Protein AF-A0A090WK09-F1 (afdb_monomer_lite)

pLDDT: mean 77.33, std 17.65, range [37.81, 97.19]

Sequence (118 aa):
MPNAKINFVSEELAEQGFTPSVFSLDLPTQGNNDEERERYKRELNLKLINLMITEIPQESKFCVSYGQLKGCYWTIPATSTQGTTKEGDKDYIVRASLSPDLDLDLHKKVFKDFVDSI

Foldseek 3Di:
DDPWDWDADDPVCVVVVDGQLKTKTDDDFDDPDLVRRVVRRLVLLVVLLVLLCVQPVPAHEADDDDDDPGHKYKYQHPPDPPPPADPSNRDRIIMIGGDPHDDVVSSVVSVVVSVVVD

Organism: Nonlabens ulvanivorans (NCBI:txid906888)

Structure (mmCIF, N/CA/C/O backbone):
data_AF-A0A090WK09-F1
#
_entry.id   AF-A0A090WK09-F1
#
loop_
_atom_site.group_PDB
_atom_site.id
_atom_site.type_symbol
_atom_site.label_atom_id
_atom_site.label_alt_id
_atom_site.label_comp_id
_atom_site.label_asym_id
_atom_site.label_entity_id
_atom_site.label_seq_id
_atom_site.pdbx_PDB_ins_code
_atom_site.Cartn_x
_atom_site.Cartn_y
_atom_site.Cartn_z
_atom_site.occupancy
_atom_site.B_iso_or_equiv
_atom_site.auth_seq_id
_atom_site.auth_comp_id
_atom_site.auth_asym_id
_atom_site.auth_atom_id
_atom_site.pdbx_PDB_model_num
ATOM 1 N N . MET A 1 1 ? -1.899 -15.604 -6.101 1.00 38.91 1 MET A N 1
ATOM 2 C CA . MET A 1 1 ? -1.363 -14.493 -5.284 1.00 38.91 1 MET A CA 1
ATOM 3 C C . MET A 1 1 ? 0.024 -14.176 -5.823 1.00 38.91 1 MET A C 1
ATOM 5 O O . MET A 1 1 ? 0.748 -15.135 -6.070 1.00 38.91 1 MET A O 1
ATOM 9 N N . PRO A 1 2 ? 0.371 -12.912 -6.111 1.00 37.81 2 PRO A N 1
ATOM 10 C CA . PRO A 1 2 ? 1.694 -12.572 -6.634 1.00 37.81 2 PRO A CA 1
ATOM 11 C C . PRO A 1 2 ? 2.784 -12.860 -5.583 1.00 37.81 2 PRO A C 1
ATOM 13 O O . PRO A 1 2 ? 2.546 -12.716 -4.386 1.00 37.81 2 PRO A O 1
ATOM 16 N N . ASN A 1 3 ? 3.962 -13.293 -6.043 1.00 38.38 3 ASN A N 1
ATOM 17 C CA . ASN A 1 3 ? 5.122 -13.719 -5.242 1.00 38.38 3 ASN A CA 1
ATOM 18 C C . ASN A 1 3 ? 5.859 -12.541 -4.560 1.00 38.38 3 ASN A C 1
ATOM 20 O O . ASN A 1 3 ? 7.065 -12.379 -4.733 1.00 38.38 3 ASN A O 1
ATOM 24 N N . ALA A 1 4 ? 5.158 -11.695 -3.806 1.00 45.78 4 ALA A N 1
ATOM 25 C CA . ALA A 1 4 ? 5.795 -10.625 -3.039 1.00 45.78 4 ALA A CA 1
ATOM 26 C C . ALA A 1 4 ? 6.438 -11.190 -1.758 1.00 45.78 4 ALA A C 1
ATOM 28 O O . ALA A 1 4 ? 5.792 -11.900 -0.983 1.00 45.78 4 ALA A O 1
ATOM 29 N N . LYS A 1 5 ? 7.715 -10.870 -1.519 1.00 40.62 5 LYS A N 1
ATOM 30 C CA . LYS A 1 5 ? 8.435 -11.251 -0.296 1.00 40.62 5 LYS A CA 1
ATOM 31 C C . LYS A 1 5 ? 7.973 -10.365 0.864 1.00 40.62 5 LYS A C 1
ATOM 33 O O . LYS A 1 5 ? 8.380 -9.212 0.971 1.00 40.62 5 LYS A O 1
ATOM 38 N N . ILE A 1 6 ? 7.129 -10.909 1.736 1.00 50.56 6 ILE A N 1
ATOM 39 C CA . ILE A 1 6 ? 6.682 -10.230 2.956 1.00 50.56 6 ILE A CA 1
ATOM 40 C C . ILE A 1 6 ? 7.703 -10.517 4.066 1.00 50.56 6 ILE A C 1
ATOM 42 O O . ILE A 1 6 ? 7.924 -11.672 4.425 1.00 50.56 6 ILE A O 1
ATOM 46 N N . ASN A 1 7 ? 8.346 -9.480 4.606 1.00 50.88 7 ASN A N 1
ATOM 47 C CA . ASN A 1 7 ? 9.224 -9.618 5.771 1.00 50.88 7 ASN A CA 1
ATOM 48 C C . ASN A 1 7 ? 8.357 -9.600 7.042 1.00 50.88 7 ASN A C 1
ATOM 50 O O . ASN A 1 7 ? 7.885 -8.538 7.444 1.00 50.88 7 ASN A O 1
ATOM 54 N N . PHE A 1 8 ? 8.114 -10.770 7.640 1.00 54.00 8 PHE A N 1
ATOM 55 C CA . PHE A 1 8 ? 7.364 -10.907 8.893 1.00 54.00 8 PHE A CA 1
ATOM 56 C C . PHE A 1 8 ? 8.276 -10.805 10.123 1.00 54.00 8 PHE A C 1
ATOM 58 O O . PHE A 1 8 ? 9.472 -11.089 10.058 1.00 54.00 8 PHE A O 1
ATOM 65 N N . VAL A 1 9 ? 7.684 -10.419 11.253 1.00 54.31 9 VAL A N 1
ATOM 66 C CA . VAL A 1 9 ? 8.291 -10.536 12.584 1.00 54.31 9 VAL A CA 1
ATOM 67 C C . VAL A 1 9 ? 8.248 -11.998 13.033 1.00 54.31 9 VAL A C 1
ATOM 69 O O . VAL A 1 9 ? 7.295 -12.710 12.720 1.00 54.31 9 VAL A O 1
ATOM 72 N N . SER A 1 10 ? 9.300 -12.458 13.715 1.00 59.34 10 SER A N 1
ATOM 73 C CA . SER A 1 10 ? 9.374 -13.823 14.246 1.00 59.34 10 SER A CA 1
ATOM 74 C C . SER A 1 10 ? 8.300 -14.068 15.311 1.00 59.34 10 SER A C 1
ATOM 76 O O . SER A 1 10 ? 7.889 -13.144 16.012 1.00 59.34 10 SER A O 1
ATOM 78 N N . GLU A 1 11 ? 7.873 -15.322 15.469 1.00 63.31 11 GLU A N 1
ATOM 79 C CA . GLU A 1 11 ? 6.886 -15.720 16.488 1.00 63.31 11 GLU A CA 1
ATOM 80 C C . GLU A 1 11 ? 7.303 -15.280 17.903 1.00 63.31 11 GLU A C 1
ATOM 82 O O . GLU A 1 11 ? 6.487 -14.744 18.644 1.00 63.31 11 GLU A O 1
ATOM 87 N N . GLU A 1 12 ? 8.597 -15.370 18.225 1.00 65.25 12 GLU A N 1
ATOM 88 C CA . GLU A 1 12 ? 9.178 -14.933 19.505 1.00 65.25 12 GLU A CA 1
ATOM 89 C C . GLU A 1 12 ? 8.942 -13.440 19.811 1.00 65.25 12 GLU A C 1
ATOM 91 O O . GLU A 1 12 ? 8.702 -13.052 20.953 1.00 65.25 12 GLU A O 1
ATOM 96 N N . LEU A 1 13 ? 8.992 -12.582 18.791 1.00 56.19 13 LEU A N 1
ATOM 97 C CA . LEU A 1 13 ? 8.747 -11.147 18.940 1.00 56.19 13 LEU A CA 1
ATOM 98 C C . LEU A 1 13 ? 7.241 -10.846 19.010 1.00 56.19 13 LEU A C 1
ATOM 100 O O . LEU A 1 13 ? 6.824 -9.968 19.767 1.00 56.19 13 LEU A O 1
ATOM 104 N N . ALA A 1 14 ? 6.418 -11.610 18.286 1.00 62.69 14 ALA A N 1
ATOM 105 C CA . ALA A 1 14 ? 4.963 -11.503 18.360 1.00 62.69 14 ALA A CA 1
ATOM 106 C C . ALA A 1 14 ? 4.429 -11.872 19.759 1.00 62.69 14 ALA A C 1
ATOM 108 O O . ALA A 1 14 ? 3.557 -11.173 20.279 1.00 62.69 14 ALA A O 1
ATOM 109 N N . GLU A 1 15 ? 4.993 -12.900 20.405 1.00 66.69 15 GLU A N 1
ATOM 110 C CA . GLU A 1 15 ? 4.655 -13.304 21.783 1.00 66.69 15 GLU A CA 1
ATOM 111 C C . GLU A 1 15 ? 5.004 -12.233 22.830 1.00 66.69 15 GLU A C 1
ATOM 113 O O . GLU A 1 15 ? 4.326 -12.113 23.850 1.00 66.69 15 GLU A O 1
ATOM 118 N N . GLN A 1 16 ? 6.005 -11.391 22.556 1.00 63.25 16 GLN A N 1
ATOM 119 C CA . GLN A 1 16 ? 6.360 -10.232 23.387 1.00 63.25 16 GLN A CA 1
ATOM 120 C C . GLN A 1 16 ? 5.472 -9.000 23.121 1.00 63.25 16 GLN A C 1
ATOM 122 O O . GLN A 1 16 ? 5.736 -7.916 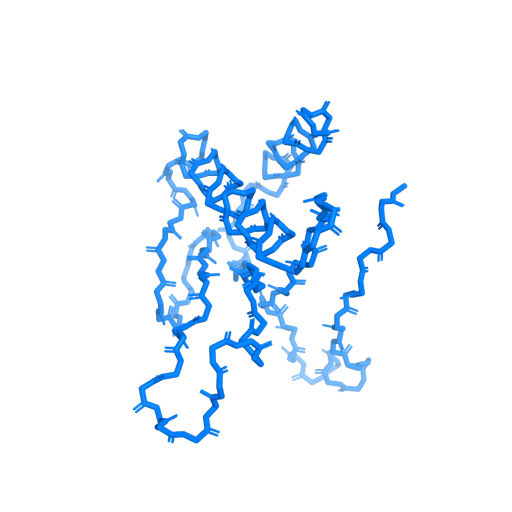23.643 1.00 63.25 16 GLN A O 1
ATOM 127 N N . GLY A 1 17 ? 4.420 -9.144 22.308 1.00 55.44 17 GLY A N 1
ATOM 128 C CA . GLY A 1 17 ? 3.496 -8.068 21.944 1.00 55.44 17 GLY A CA 1
ATOM 129 C C . GLY A 1 17 ? 3.993 -7.172 20.807 1.00 55.44 17 GLY A C 1
ATOM 130 O O . GLY A 1 17 ? 3.296 -6.226 20.430 1.00 55.44 17 GLY A O 1
ATOM 131 N N . PHE A 1 18 ? 5.159 -7.464 20.217 1.00 54.38 18 PHE A N 1
ATOM 132 C CA . PHE A 1 18 ? 5.653 -6.756 19.039 1.00 54.38 18 PHE A CA 1
ATOM 133 C C . PHE A 1 18 ? 5.013 -7.342 17.784 1.00 54.38 18 PHE A C 1
ATOM 135 O O . PHE A 1 18 ? 5.565 -8.216 17.121 1.00 54.38 18 PHE A O 1
ATOM 142 N N . THR A 1 19 ? 3.840 -6.829 17.426 1.00 60.62 19 THR A N 1
ATOM 143 C CA . THR A 1 19 ? 3.281 -7.048 16.090 1.00 60.62 19 THR A CA 1
ATOM 144 C C . THR A 1 19 ? 3.716 -5.890 15.191 1.00 60.62 19 THR A C 1
ATOM 146 O O . THR A 1 19 ? 3.461 -4.727 15.516 1.00 60.62 19 THR A O 1
ATOM 149 N N . PRO A 1 20 ? 4.431 -6.149 14.084 1.00 63.22 20 PRO A N 1
ATOM 150 C CA . PRO A 1 20 ? 4.800 -5.092 13.164 1.00 63.22 20 PRO A CA 1
ATOM 151 C C . PRO A 1 20 ? 3.509 -4.595 12.521 1.00 63.22 20 PRO A C 1
ATOM 153 O O . PRO A 1 20 ? 2.859 -5.305 11.759 1.00 63.22 20 PRO A O 1
ATOM 156 N N . SER A 1 21 ? 3.137 -3.356 12.810 1.00 74.06 21 SER A N 1
ATOM 157 C CA . SER A 1 21 ? 2.076 -2.692 12.063 1.00 74.06 21 SER A CA 1
ATOM 158 C C . SER A 1 21 ? 2.538 -2.283 10.665 1.00 74.06 21 SER A C 1
ATOM 160 O O . SER A 1 21 ? 1.714 -1.940 9.828 1.00 74.06 21 SER A O 1
ATOM 162 N N . VAL A 1 22 ? 3.849 -2.300 10.404 1.00 81.44 22 VAL A N 1
ATOM 163 C CA . VAL A 1 22 ? 4.461 -1.811 9.167 1.00 81.44 22 VAL A CA 1
ATOM 164 C C . VAL A 1 22 ? 4.810 -2.964 8.233 1.00 81.44 22 VAL A C 1
ATOM 166 O O . VAL A 1 22 ? 5.671 -3.787 8.532 1.00 81.44 22 VAL A O 1
ATOM 169 N N . PHE A 1 23 ? 4.206 -2.958 7.052 1.00 84.06 23 PHE A N 1
ATOM 170 C CA . PHE A 1 23 ? 4.443 -3.908 5.973 1.00 84.06 23 PHE A CA 1
ATOM 171 C C . PHE A 1 23 ? 5.136 -3.210 4.810 1.00 84.06 23 PHE A C 1
ATOM 173 O O . PHE A 1 23 ? 4.850 -2.051 4.519 1.00 84.06 23 PHE A O 1
ATOM 180 N N . SER A 1 24 ? 6.040 -3.917 4.133 1.00 85.12 24 SER A N 1
ATOM 181 C CA . SER A 1 24 ? 6.638 -3.458 2.874 1.00 85.12 24 SER A CA 1
ATOM 182 C C . SER A 1 24 ? 6.062 -4.269 1.712 1.00 85.12 24 SER A C 1
ATOM 184 O O . SER A 1 24 ? 5.970 -5.491 1.807 1.00 85.12 24 SER A O 1
ATOM 186 N N . LEU A 1 25 ? 5.665 -3.590 0.640 1.00 86.44 25 LEU A N 1
ATOM 187 C CA . LEU A 1 25 ? 5.004 -4.149 -0.534 1.00 86.44 25 LEU A CA 1
ATOM 188 C C . LEU A 1 25 ? 5.911 -3.983 -1.749 1.00 86.44 25 LEU A C 1
ATOM 190 O O . LEU A 1 25 ? 6.122 -2.867 -2.227 1.00 86.44 25 LEU A O 1
ATOM 194 N N . ASP A 1 26 ? 6.427 -5.106 -2.238 1.00 85.94 26 ASP A N 1
ATOM 195 C CA . ASP A 1 26 ? 7.189 -5.170 -3.481 1.00 85.94 26 ASP A CA 1
ATOM 196 C C . ASP A 1 26 ? 6.240 -5.505 -4.642 1.00 85.94 26 ASP A C 1
ATOM 198 O O . ASP A 1 26 ? 5.787 -6.642 -4.787 1.00 85.94 26 ASP A O 1
ATOM 202 N N . LEU A 1 27 ? 5.855 -4.477 -5.403 1.00 87.25 27 LEU A N 1
ATOM 203 C CA . LEU A 1 27 ? 4.917 -4.593 -6.522 1.00 87.25 27 LEU A CA 1
ATOM 204 C C . LEU A 1 27 ? 5.616 -5.123 -7.787 1.00 87.25 27 LEU A C 1
ATOM 206 O O . LEU A 1 27 ? 6.814 -4.887 -7.968 1.00 87.25 27 LEU A O 1
ATOM 210 N N . PRO A 1 28 ? 4.888 -5.815 -8.687 1.00 87.38 28 PRO A N 1
ATOM 211 C CA . PRO A 1 28 ? 5.459 -6.272 -9.950 1.00 87.38 28 PRO A CA 1
ATOM 212 C C . PRO A 1 28 ? 5.979 -5.093 -10.783 1.00 87.38 28 PRO A C 1
ATOM 214 O O . PRO A 1 28 ? 5.420 -3.999 -10.758 1.00 87.38 28 PRO A O 1
ATOM 217 N N . THR A 1 29 ? 7.040 -5.334 -11.552 1.00 85.62 29 THR A N 1
ATOM 218 C CA . THR A 1 29 ? 7.625 -4.348 -12.467 1.00 85.62 29 THR A CA 1
ATOM 219 C C . THR A 1 29 ? 7.606 -4.842 -13.913 1.00 85.62 29 THR A C 1
ATOM 221 O O . THR A 1 29 ? 7.628 -6.048 -14.168 1.00 85.62 29 THR A O 1
ATOM 224 N N . GLN A 1 30 ? 7.553 -3.908 -14.863 1.00 86.19 30 GLN A N 1
ATOM 225 C CA . GLN A 1 30 ? 7.554 -4.153 -16.304 1.00 86.19 30 GLN A CA 1
ATOM 226 C C . GLN A 1 30 ? 8.531 -3.186 -16.987 1.00 86.19 30 GLN A C 1
ATOM 228 O O . GLN A 1 30 ? 8.654 -2.037 -16.574 1.00 86.19 30 GLN A O 1
ATOM 233 N N . GLY A 1 31 ? 9.228 -3.641 -18.032 1.00 87.56 31 GLY A N 1
ATOM 234 C CA . GLY A 1 31 ? 10.180 -2.819 -18.788 1.00 87.56 31 GLY A CA 1
ATOM 235 C C . GLY A 1 31 ? 11.326 -3.627 -19.397 1.00 87.56 31 GLY A C 1
ATOM 236 O O . GLY A 1 31 ? 11.714 -4.679 -18.869 1.00 87.56 31 GLY A O 1
ATOM 237 N N . ASN A 1 32 ? 11.869 -3.129 -20.508 1.00 90.19 32 ASN A N 1
ATOM 238 C CA . ASN A 1 32 ? 12.953 -3.766 -21.263 1.00 90.19 32 ASN A CA 1
ATOM 239 C C . ASN A 1 32 ? 14.343 -3.439 -20.705 1.00 90.19 32 ASN A C 1
ATOM 241 O O . ASN A 1 32 ? 15.300 -4.158 -20.979 1.00 90.19 32 ASN A O 1
ATOM 245 N N . ASN A 1 33 ? 14.455 -2.362 -19.929 1.00 89.50 33 ASN A N 1
ATOM 246 C CA . ASN A 1 33 ? 15.675 -1.937 -19.252 1.00 89.50 33 ASN A CA 1
ATOM 247 C C . ASN A 1 33 ? 15.367 -1.510 -17.807 1.00 89.50 33 ASN A C 1
ATOM 249 O O . ASN A 1 33 ? 14.202 -1.396 -17.414 1.00 89.50 33 ASN A O 1
ATOM 253 N N . ASP A 1 34 ? 16.416 -1.290 -17.019 1.00 85.19 34 ASP A N 1
ATOM 254 C CA . ASP A 1 34 ? 16.290 -0.964 -15.598 1.00 85.19 34 ASP A CA 1
ATOM 255 C C . ASP A 1 34 ? 15.570 0.374 -15.370 1.00 85.19 34 ASP A C 1
ATOM 257 O O . ASP A 1 34 ? 14.743 0.478 -14.470 1.00 85.19 34 ASP A O 1
ATOM 261 N N . GLU A 1 35 ? 15.785 1.375 -16.229 1.00 85.00 35 GLU A N 1
ATOM 262 C CA . GLU A 1 35 ? 15.110 2.676 -16.118 1.00 85.00 35 GLU A CA 1
ATOM 263 C C . GLU A 1 35 ? 13.592 2.567 -16.332 1.00 85.00 35 GLU A C 1
ATOM 265 O O . GLU A 1 35 ? 12.807 3.194 -15.617 1.00 85.00 35 GLU A O 1
ATOM 270 N N . GLU A 1 36 ? 13.158 1.763 -17.305 1.00 87.38 36 GLU A N 1
ATOM 271 C CA . GLU A 1 36 ? 11.741 1.494 -17.565 1.00 87.38 36 GLU A CA 1
ATOM 272 C C . GLU A 1 36 ? 11.091 0.746 -16.401 1.00 87.38 36 GLU A C 1
ATOM 274 O O . GLU A 1 36 ? 9.999 1.125 -15.973 1.00 87.38 36 GLU A O 1
ATOM 279 N N . ARG A 1 37 ? 11.783 -0.262 -15.856 1.00 86.88 37 ARG A N 1
ATOM 280 C CA . ARG A 1 37 ? 11.318 -1.039 -14.700 1.00 86.88 37 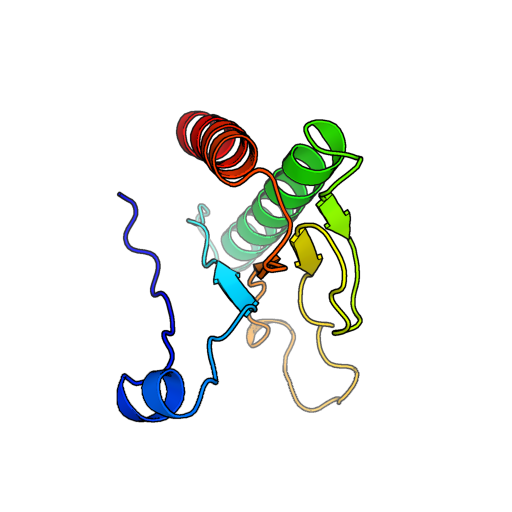ARG A CA 1
ATOM 281 C C . ARG A 1 37 ? 11.180 -0.178 -13.453 1.00 86.88 37 ARG A C 1
ATOM 283 O O . ARG A 1 37 ? 10.167 -0.259 -12.753 1.00 86.88 37 ARG A O 1
ATOM 290 N N . GLU A 1 38 ? 12.159 0.678 -13.194 1.00 84.38 38 GLU A N 1
ATOM 291 C CA . GLU A 1 38 ? 12.128 1.599 -12.061 1.00 84.38 38 GLU A CA 1
ATOM 292 C C . GLU A 1 38 ? 11.028 2.647 -12.212 1.00 84.38 38 GLU A C 1
ATOM 294 O O . GLU A 1 38 ? 10.281 2.909 -11.265 1.00 84.38 38 GLU A O 1
ATOM 299 N N . ARG A 1 39 ? 10.859 3.214 -13.412 1.00 86.75 39 ARG A N 1
ATOM 300 C CA . ARG A 1 39 ? 9.768 4.157 -13.684 1.00 86.75 39 ARG A CA 1
ATOM 301 C C . ARG A 1 39 ? 8.404 3.503 -13.473 1.00 86.75 39 ARG A C 1
ATOM 303 O O . ARG A 1 39 ? 7.589 4.058 -12.738 1.00 86.75 39 ARG A O 1
ATOM 310 N N . TYR A 1 40 ? 8.185 2.315 -14.040 1.00 90.62 40 TYR A N 1
ATOM 311 C CA . TYR A 1 40 ? 6.936 1.572 -13.871 1.00 90.62 40 TYR A CA 1
ATOM 312 C C . TYR A 1 40 ? 6.664 1.267 -12.393 1.00 90.62 40 TYR A C 1
ATOM 314 O O . TYR A 1 40 ? 5.560 1.504 -11.905 1.00 90.62 40 TYR A O 1
ATOM 322 N N . LYS A 1 41 ? 7.681 0.814 -11.646 1.00 88.06 41 LYS A N 1
ATOM 323 C CA . LYS A 1 41 ? 7.562 0.532 -10.208 1.00 88.06 41 LYS A CA 1
ATOM 324 C C . LYS A 1 41 ? 7.153 1.783 -9.424 1.00 88.06 41 LYS A C 1
ATOM 326 O O . LYS A 1 41 ? 6.221 1.731 -8.623 1.00 88.06 41 LYS A O 1
ATOM 331 N N . ARG A 1 42 ? 7.799 2.926 -9.680 1.00 87.31 42 ARG A N 1
ATOM 332 C CA . ARG A 1 42 ? 7.474 4.216 -9.041 1.00 87.31 42 ARG A CA 1
ATOM 333 C C . ARG A 1 42 ? 6.044 4.666 -9.346 1.00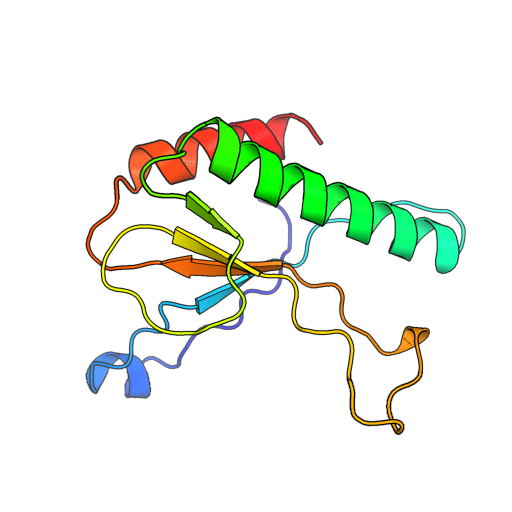 87.31 42 ARG A C 1
ATOM 335 O O . ARG A 1 42 ? 5.327 5.060 -8.427 1.00 87.31 42 ARG A O 1
ATOM 342 N N . GLU A 1 43 ? 5.626 4.591 -10.605 1.00 91.12 43 GLU A N 1
ATOM 343 C CA . GLU A 1 43 ? 4.268 4.954 -11.027 1.00 91.12 43 GLU A CA 1
ATOM 344 C C . GLU A 1 43 ? 3.218 4.046 -10.382 1.00 91.12 43 GLU A C 1
ATOM 346 O O . GLU A 1 43 ? 2.221 4.534 -9.845 1.00 91.12 43 GLU A O 1
ATOM 351 N N . LEU A 1 44 ? 3.469 2.737 -10.363 1.00 93.00 44 LEU A N 1
ATOM 352 C CA . LEU A 1 44 ? 2.558 1.752 -9.792 1.00 93.00 44 LEU A CA 1
ATOM 353 C C . LEU A 1 44 ? 2.407 1.918 -8.273 1.00 93.00 44 LEU A C 1
ATOM 355 O O . LEU A 1 44 ? 1.293 1.880 -7.746 1.00 93.00 44 LEU A O 1
ATOM 359 N N . ASN A 1 45 ? 3.514 2.180 -7.580 1.00 91.69 45 ASN A N 1
ATOM 360 C CA . ASN A 1 45 ? 3.530 2.502 -6.157 1.00 91.69 45 ASN A CA 1
ATOM 361 C C . ASN A 1 45 ? 2.676 3.737 -5.842 1.00 91.69 45 ASN A C 1
ATOM 363 O O . ASN A 1 45 ? 1.846 3.708 -4.934 1.00 91.69 45 ASN A O 1
ATOM 367 N N . LEU A 1 46 ? 2.853 4.822 -6.603 1.00 92.06 46 LEU A N 1
ATOM 368 C CA . LEU A 1 46 ? 2.062 6.043 -6.431 1.00 92.06 46 LEU A CA 1
ATOM 369 C C . LEU A 1 46 ? 0.583 5.811 -6.755 1.00 92.06 46 LEU A C 1
ATOM 371 O O . LEU A 1 46 ? -0.278 6.321 -6.038 1.00 92.06 46 LEU A O 1
ATOM 375 N N . LYS A 1 47 ? 0.277 5.015 -7.787 1.00 94.31 47 LYS A N 1
ATOM 376 C CA . LYS A 1 47 ? -1.098 4.637 -8.145 1.00 94.31 47 LYS A CA 1
ATOM 377 C C . LYS A 1 47 ? -1.794 3.922 -6.986 1.00 94.31 47 LYS A C 1
ATOM 379 O O . LYS A 1 47 ? -2.907 4.311 -6.640 1.00 94.31 47 LYS A O 1
ATOM 384 N N . LEU A 1 48 ? -1.138 2.935 -6.369 1.00 94.81 48 LEU A N 1
ATOM 385 C CA . LEU A 1 48 ? -1.675 2.226 -5.203 1.00 94.81 48 LEU A CA 1
ATOM 386 C C . LEU A 1 48 ? -1.976 3.196 -4.057 1.00 94.81 48 LEU A C 1
ATOM 388 O O . LEU A 1 48 ? -3.091 3.227 -3.548 1.00 94.81 48 LEU A O 1
ATOM 392 N N . ILE A 1 49 ? -0.992 4.006 -3.671 1.00 93.56 49 ILE A N 1
ATOM 393 C CA . ILE A 1 49 ? -1.126 4.938 -2.546 1.00 93.56 49 ILE A CA 1
ATOM 394 C C . ILE A 1 49 ? -2.274 5.921 -2.777 1.00 93.56 49 ILE A C 1
ATOM 396 O O . ILE A 1 49 ? -3.105 6.116 -1.891 1.00 93.56 49 ILE A O 1
ATOM 400 N N . ASN A 1 50 ? -2.332 6.521 -3.967 1.00 95.06 50 ASN A N 1
ATOM 401 C CA . ASN A 1 50 ? -3.385 7.469 -4.308 1.00 95.06 50 ASN A CA 1
ATOM 402 C C . ASN A 1 50 ? -4.759 6.800 -4.281 1.00 95.06 50 ASN A C 1
ATOM 404 O O . ASN A 1 50 ? -5.672 7.362 -3.690 1.00 95.06 50 ASN A O 1
ATOM 408 N N . LEU A 1 51 ? -4.896 5.591 -4.836 1.00 96.75 51 LEU A N 1
ATOM 409 C CA . LEU A 1 51 ? -6.156 4.849 -4.795 1.00 96.75 51 LEU A CA 1
ATOM 410 C C . LEU A 1 51 ? -6.616 4.597 -3.354 1.00 96.75 51 LEU A C 1
ATOM 412 O O . LEU A 1 51 ? -7.757 4.900 -3.020 1.00 96.75 51 LEU A O 1
ATOM 416 N N . MET A 1 52 ? -5.732 4.096 -2.486 1.00 96.44 52 MET A N 1
ATOM 417 C CA . MET A 1 52 ? -6.082 3.804 -1.091 1.00 96.44 52 MET A CA 1
ATOM 418 C C . MET A 1 52 ? -6.544 5.065 -0.346 1.00 96.44 52 MET A C 1
ATOM 420 O O . MET A 1 52 ? -7.516 5.016 0.404 1.00 96.44 52 MET A O 1
ATOM 424 N N . ILE A 1 53 ? -5.882 6.204 -0.577 1.00 94.88 53 ILE A N 1
ATOM 425 C CA . ILE A 1 53 ? -6.256 7.500 0.014 1.00 94.88 53 ILE A CA 1
ATOM 426 C C . ILE A 1 53 ? -7.572 8.023 -0.567 1.00 94.88 53 ILE A C 1
ATOM 428 O O . ILE A 1 53 ? -8.384 8.574 0.170 1.00 94.88 53 ILE A O 1
ATOM 432 N N . THR A 1 54 ? -7.794 7.871 -1.871 1.00 96.25 54 THR A N 1
ATOM 433 C CA . THR A 1 54 ? -9.015 8.339 -2.535 1.00 96.25 54 THR A CA 1
ATOM 434 C C . THR A 1 54 ? -10.240 7.537 -2.107 1.00 96.25 54 THR A C 1
ATOM 436 O O . THR A 1 54 ? -11.268 8.138 -1.805 1.00 96.25 54 THR A O 1
ATOM 439 N N . GLU A 1 55 ? -10.131 6.211 -2.041 1.00 97.00 55 GLU A N 1
ATOM 440 C CA . GLU A 1 55 ? -11.252 5.330 -1.694 1.00 97.00 55 GLU A CA 1
ATOM 441 C C . GLU A 1 55 ? -11.503 5.264 -0.181 1.00 97.00 55 GLU A C 1
ATOM 443 O O . GLU A 1 55 ? -12.633 5.045 0.254 1.00 97.00 55 GLU A O 1
ATOM 448 N N . ILE A 1 56 ? -10.468 5.482 0.641 1.00 95.81 56 ILE A N 1
ATOM 449 C CA . ILE A 1 56 ? -10.566 5.401 2.105 1.00 95.81 56 ILE A CA 1
ATOM 450 C C . ILE A 1 56 ? -9.978 6.657 2.778 1.00 95.81 56 ILE A C 1
ATOM 452 O O . ILE A 1 56 ? -9.093 6.557 3.625 1.00 95.81 56 ILE A O 1
ATOM 456 N N . PRO A 1 57 ? -10.467 7.872 2.477 1.00 94.12 57 PRO A N 1
ATOM 457 C CA . PRO A 1 57 ? -9.822 9.124 2.898 1.00 94.12 57 PRO A CA 1
ATOM 458 C C . PRO A 1 57 ? -9.816 9.361 4.414 1.00 94.12 57 PRO A C 1
ATOM 460 O O . PRO A 1 57 ? -9.037 10.171 4.911 1.00 94.12 57 PRO A O 1
ATOM 463 N N . GLN A 1 58 ? -10.690 8.678 5.160 1.00 92.00 58 GLN A N 1
ATOM 464 C CA . GLN A 1 58 ? -10.776 8.794 6.621 1.00 92.00 58 GLN A CA 1
ATOM 465 C C . GLN A 1 58 ? -9.790 7.884 7.358 1.00 92.00 58 GLN A C 1
ATOM 467 O O . GLN A 1 58 ? -9.523 8.105 8.540 1.00 92.00 58 GLN A O 1
ATOM 472 N N . GLU A 1 59 ? -9.256 6.870 6.676 1.00 90.69 59 GLU A N 1
ATOM 473 C CA . GLU A 1 59 ? -8.353 5.892 7.280 1.00 90.69 59 GLU A CA 1
ATOM 474 C C . GLU A 1 59 ? -7.029 5.775 6.528 1.00 90.69 59 GLU A C 1
ATOM 476 O O . GLU A 1 59 ? -6.053 5.371 7.131 1.00 90.69 59 GLU A O 1
ATOM 481 N N . SER A 1 60 ? -6.928 6.184 5.265 1.00 91.81 60 SER A N 1
ATOM 482 C CA . SER A 1 60 ? -5.690 6.137 4.487 1.00 91.81 60 SER A CA 1
ATOM 483 C C . SER A 1 60 ? -5.054 7.516 4.322 1.00 91.81 60 SER A C 1
ATOM 485 O O . SER A 1 60 ? -5.699 8.476 3.905 1.00 91.81 60 SER A O 1
ATOM 487 N N . LYS A 1 61 ? -3.749 7.617 4.610 1.00 90.44 61 LYS A N 1
ATOM 488 C CA . LYS A 1 61 ? -2.984 8.871 4.495 1.00 90.44 61 LYS A CA 1
ATOM 489 C C . LYS A 1 61 ? -1.565 8.640 3.983 1.00 90.44 61 LYS A C 1
ATOM 491 O O . LYS A 1 61 ? -0.904 7.704 4.416 1.00 90.44 61 LYS A O 1
ATOM 496 N N . PHE A 1 62 ? -1.053 9.546 3.147 1.00 88.44 62 PHE A N 1
ATOM 497 C CA . PHE A 1 62 ? 0.373 9.591 2.808 1.00 88.44 62 PHE A CA 1
ATOM 498 C C . PHE A 1 62 ? 1.167 10.284 3.928 1.00 88.44 62 PHE A C 1
ATOM 500 O O . PHE A 1 62 ? 0.930 11.462 4.219 1.00 88.44 62 PHE A O 1
ATOM 507 N N . CYS A 1 63 ? 2.070 9.571 4.607 1.00 79.25 63 CYS A N 1
ATOM 508 C CA . CYS A 1 63 ? 2.784 10.105 5.770 1.00 79.25 63 CYS A CA 1
ATOM 509 C C . CYS A 1 63 ? 4.152 9.447 5.982 1.00 79.25 63 CYS A C 1
ATOM 511 O O . CYS A 1 63 ? 4.271 8.229 5.995 1.00 79.25 63 CYS A O 1
ATOM 513 N N . VAL A 1 64 ? 5.184 10.259 6.221 1.00 68.19 64 VAL A N 1
ATOM 514 C CA . VAL A 1 64 ? 6.571 9.803 6.432 1.00 68.19 64 VAL A CA 1
ATOM 515 C C . VAL A 1 64 ? 6.953 9.606 7.907 1.00 68.19 64 VAL A C 1
ATOM 517 O O . VAL A 1 64 ? 8.096 9.260 8.191 1.00 68.19 64 VAL A O 1
ATOM 520 N N . SER A 1 65 ? 6.027 9.814 8.852 1.00 65.19 65 SER A N 1
ATOM 521 C CA . SER A 1 65 ? 6.269 9.626 10.290 1.00 65.19 65 SER A CA 1
ATOM 522 C C . SER A 1 65 ? 5.560 8.389 10.839 1.00 65.19 65 SER A C 1
ATOM 524 O O . SER A 1 65 ? 4.389 8.159 10.538 1.00 65.19 65 SER A O 1
ATOM 526 N N . TYR A 1 66 ? 6.242 7.650 11.714 1.00 56.75 66 TYR A N 1
ATOM 527 C CA . TYR A 1 66 ? 5.683 6.508 12.434 1.00 56.75 66 TYR A CA 1
ATOM 528 C C . TYR A 1 66 ? 5.003 6.998 13.720 1.00 56.75 66 TYR A C 1
ATOM 530 O O . TYR A 1 66 ? 5.654 7.546 14.605 1.00 56.75 66 TYR A O 1
ATOM 538 N N . GLY A 1 67 ? 3.682 6.849 13.795 1.00 55.00 67 GLY A N 1
ATOM 539 C CA . GLY A 1 67 ? 2.858 7.293 14.920 1.00 55.00 67 GLY A CA 1
ATOM 540 C C . GLY A 1 67 ? 1.396 7.035 14.595 1.00 55.00 67 GLY A C 1
ATOM 541 O O . GLY A 1 67 ? 0.730 7.876 13.993 1.00 55.00 67 GLY A O 1
ATOM 542 N N . GLN A 1 68 ? 0.929 5.827 14.897 1.00 60.00 68 GLN A N 1
ATOM 543 C CA . GLN A 1 68 ? -0.374 5.352 14.451 1.00 60.00 68 GLN A CA 1
ATOM 544 C C . GLN A 1 68 ? -1.350 5.307 15.612 1.00 60.00 68 GLN A C 1
ATOM 546 O O . GLN A 1 68 ? -1.151 4.560 16.563 1.00 60.00 68 GLN A O 1
ATOM 551 N N . LEU A 1 69 ? -2.415 6.095 15.506 1.00 61.50 69 LEU A N 1
ATOM 552 C CA . LEU A 1 69 ? -3.552 6.028 16.422 1.00 61.50 69 LEU A CA 1
ATOM 553 C C . LEU A 1 69 ? -4.833 5.569 15.709 1.00 61.50 69 LEU A C 1
ATOM 555 O O . LEU A 1 69 ? -5.756 5.144 16.389 1.00 61.50 69 LEU A O 1
ATOM 559 N N . LYS A 1 70 ? -4.887 5.649 14.366 1.00 71.69 70 LYS A N 1
ATOM 560 C CA . LYS A 1 70 ? -6.045 5.273 13.543 1.00 71.69 70 LYS A CA 1
ATOM 561 C C . LYS A 1 70 ? -5.654 5.048 12.073 1.00 71.69 70 LYS A C 1
ATOM 563 O O . LYS A 1 70 ? -4.823 5.798 11.557 1.00 71.69 70 LYS A O 1
ATOM 568 N N . GLY A 1 71 ? -6.269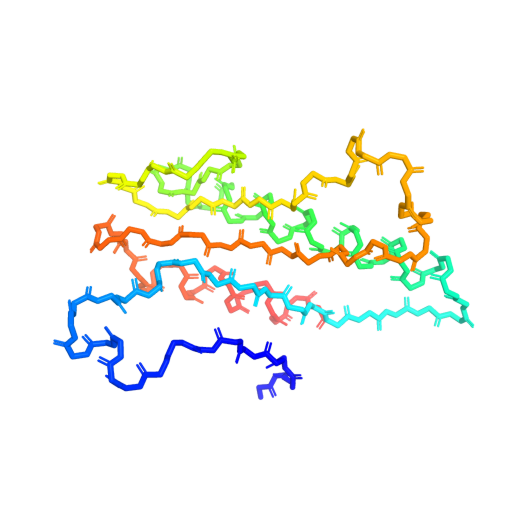 4.073 11.401 1.00 83.44 71 GLY A N 1
ATOM 569 C CA . GLY A 1 71 ? -6.141 3.853 9.954 1.00 83.44 71 GLY A CA 1
ATOM 570 C C . GLY A 1 71 ? -4.806 3.269 9.448 1.00 83.44 71 GLY A C 1
ATOM 571 O O . GLY A 1 71 ? -4.024 2.683 10.198 1.00 83.44 71 GLY A O 1
ATOM 572 N N . CYS A 1 72 ? -4.557 3.424 8.146 1.00 88.50 72 CYS A N 1
ATOM 573 C CA . CYS A 1 72 ? -3.410 2.956 7.375 1.00 88.50 72 CYS A CA 1
ATOM 574 C C . CYS A 1 72 ? -2.564 4.115 6.803 1.00 88.50 72 CYS A C 1
ATOM 576 O O . CYS A 1 72 ? -3.041 4.980 6.068 1.00 88.50 72 CYS A O 1
ATOM 578 N N . TYR A 1 73 ? -1.272 4.149 7.125 1.00 89.56 73 TYR A N 1
ATOM 579 C CA . TYR A 1 73 ? -0.351 5.195 6.679 1.00 89.56 73 TYR A CA 1
ATOM 580 C C . TYR A 1 73 ? 0.568 4.645 5.597 1.00 89.56 73 TYR A C 1
ATOM 582 O O . TYR A 1 73 ? 1.274 3.657 5.802 1.00 89.56 73 TYR A O 1
ATOM 590 N N . TRP A 1 74 ? 0.578 5.320 4.458 1.00 90.88 74 TRP A N 1
ATOM 591 C CA . TRP A 1 74 ? 1.316 4.940 3.268 1.00 90.88 74 TRP A CA 1
ATOM 592 C C . TRP A 1 74 ? 2.560 5.806 3.123 1.00 90.88 74 TRP A C 1
ATOM 594 O O . TRP A 1 74 ? 2.499 7.029 3.261 1.00 90.88 74 TRP A O 1
ATOM 604 N N . THR A 1 75 ? 3.693 5.182 2.823 1.00 87.69 75 THR A N 1
ATOM 605 C CA . THR A 1 75 ? 4.949 5.893 2.589 1.00 87.69 75 THR A CA 1
ATOM 606 C C . THR A 1 75 ? 5.787 5.195 1.535 1.00 87.69 75 THR A C 1
ATOM 608 O O . THR A 1 75 ? 5.739 3.976 1.380 1.00 87.69 75 THR A O 1
ATOM 611 N 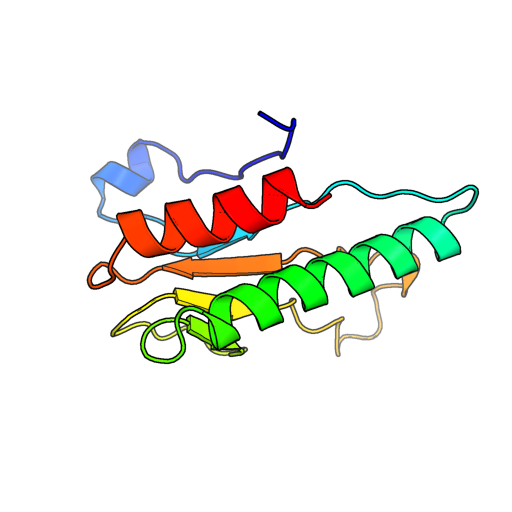N . ILE A 1 76 ? 6.581 5.981 0.824 1.00 85.00 76 ILE A N 1
ATOM 612 C CA . ILE A 1 76 ? 7.713 5.493 0.046 1.00 85.00 76 ILE A CA 1
ATOM 613 C C . ILE A 1 76 ? 8.929 6.007 0.818 1.00 85.00 76 ILE A C 1
ATOM 615 O O . ILE A 1 76 ? 9.034 7.228 0.981 1.00 85.00 76 ILE A O 1
ATOM 619 N N . PRO A 1 77 ? 9.789 5.130 1.374 1.00 74.00 77 PRO A N 1
ATOM 620 C CA . PRO A 1 77 ? 10.932 5.550 2.172 1.00 74.00 77 PRO A CA 1
ATOM 621 C C . PRO A 1 77 ? 11.703 6.660 1.467 1.00 74.00 77 PRO A C 1
ATOM 623 O O . PRO A 1 77 ? 11.945 6.579 0.261 1.00 74.00 77 PRO A O 1
ATOM 626 N N . ALA A 1 78 ? 12.064 7.701 2.224 1.00 56.00 78 ALA A N 1
ATOM 627 C CA . ALA A 1 78 ? 12.843 8.805 1.693 1.00 56.00 78 ALA A CA 1
ATOM 628 C C . ALA A 1 78 ? 14.073 8.232 0.990 1.00 56.00 78 ALA A C 1
ATOM 630 O O . ALA A 1 78 ? 14.884 7.520 1.587 1.00 56.00 78 ALA A O 1
ATOM 631 N N . THR A 1 79 ? 14.178 8.529 -0.296 1.00 52.69 79 THR A N 1
ATOM 632 C CA . THR A 1 79 ? 15.312 8.185 -1.136 1.00 52.69 79 THR A CA 1
ATOM 633 C C . THR A 1 79 ? 16.530 8.945 -0.621 1.00 52.69 79 THR A C 1
ATOM 635 O O . THR A 1 79 ? 16.768 10.062 -1.058 1.00 52.69 79 THR A O 1
ATOM 638 N N . SER A 1 80 ? 17.214 8.356 0.361 1.00 41.62 80 SER A N 1
ATOM 639 C CA . SER A 1 80 ? 18.448 8.769 1.035 1.00 41.62 80 SER A CA 1
ATOM 640 C C . SER A 1 80 ? 18.855 10.248 0.919 1.00 41.62 80 SER A C 1
ATOM 642 O O . SER A 1 80 ? 19.358 10.693 -0.111 1.00 41.62 80 SER A O 1
ATOM 644 N N . THR A 1 81 ? 18.770 10.989 2.026 1.00 44.03 81 THR A N 1
ATOM 645 C CA . THR A 1 81 ? 19.568 12.212 2.237 1.00 44.03 81 THR A CA 1
ATOM 646 C C . THR A 1 81 ? 21.013 11.907 2.660 1.00 44.03 81 THR A C 1
ATOM 648 O O . THR A 1 81 ? 21.793 12.835 2.862 1.00 44.03 81 THR A O 1
ATOM 651 N N . GLN A 1 82 ? 21.412 10.634 2.778 1.00 46.25 82 GLN A N 1
ATOM 652 C CA . GLN A 1 82 ? 22.802 10.250 3.030 1.00 46.25 82 GLN A CA 1
ATOM 653 C C . GLN A 1 82 ? 23.481 9.850 1.715 1.00 46.25 82 GLN A C 1
ATOM 655 O O . GLN A 1 82 ? 23.166 8.830 1.105 1.00 46.25 82 GLN A O 1
ATOM 660 N N . GLY A 1 83 ? 24.413 10.694 1.269 1.00 46.59 83 GLY A N 1
ATOM 661 C CA . GLY A 1 83 ? 25.096 10.644 -0.030 1.00 46.59 83 GLY A CA 1
ATOM 662 C C . GLY A 1 83 ? 26.027 9.449 -0.286 1.00 46.59 83 GLY A C 1
ATOM 663 O O . GLY A 1 83 ? 27.075 9.632 -0.896 1.00 46.59 83 GLY A O 1
ATOM 664 N N . THR A 1 84 ? 25.678 8.244 0.163 1.00 52.62 84 THR A N 1
ATOM 665 C CA . THR A 1 84 ? 26.435 7.000 -0.063 1.00 52.62 84 THR A CA 1
ATOM 666 C C . THR A 1 84 ? 25.682 5.961 -0.902 1.00 52.62 84 THR A C 1
ATOM 668 O O . THR A 1 84 ? 26.309 5.022 -1.384 1.00 52.62 84 THR A O 1
ATOM 671 N N . THR A 1 85 ? 24.375 6.128 -1.134 1.00 50.47 85 THR A N 1
ATOM 672 C CA . THR A 1 85 ? 23.544 5.192 -1.919 1.00 50.47 85 THR A CA 1
ATOM 673 C C . THR A 1 85 ? 23.344 5.719 -3.342 1.00 50.47 85 THR A C 1
ATOM 675 O O . THR A 1 85 ? 22.824 6.827 -3.517 1.00 50.47 85 THR A O 1
ATOM 678 N N . LYS A 1 86 ? 23.747 4.957 -4.369 1.00 54.84 86 LYS A N 1
ATOM 679 C CA . LYS A 1 86 ? 23.509 5.346 -5.771 1.00 54.84 86 LYS A CA 1
ATOM 680 C C . LYS A 1 86 ? 22.008 5.295 -6.063 1.00 54.84 86 LYS A C 1
ATOM 682 O O . LYS A 1 86 ? 21.270 4.553 -5.427 1.00 54.84 86 LYS A O 1
ATOM 687 N N . GLU A 1 87 ? 21.533 6.084 -7.025 1.00 54.97 87 GLU A N 1
ATOM 688 C CA . GLU A 1 87 ? 20.100 6.144 -7.347 1.00 54.97 87 GLU A CA 1
ATOM 689 C C . GLU A 1 87 ? 19.512 4.785 -7.770 1.00 54.97 87 GLU A C 1
ATOM 691 O O . GLU A 1 87 ? 18.349 4.525 -7.481 1.00 54.97 87 GLU A O 1
ATOM 696 N N . GLY A 1 88 ? 20.335 3.905 -8.354 1.00 52.84 88 GLY A N 1
ATOM 697 C CA . GLY A 1 88 ? 19.976 2.526 -8.705 1.00 52.84 88 GLY A CA 1
ATOM 698 C C . GLY A 1 88 ? 19.989 1.515 -7.548 1.00 52.84 88 GLY A C 1
ATOM 699 O O . GLY A 1 88 ? 19.524 0.402 -7.741 1.00 52.84 88 GLY A O 1
ATOM 700 N N . ASP A 1 89 ? 20.470 1.888 -6.355 1.00 52.97 89 ASP A N 1
ATOM 701 C CA . ASP A 1 89 ? 20.432 1.040 -5.146 1.00 52.97 89 ASP A CA 1
ATOM 702 C C . ASP A 1 89 ? 19.201 1.350 -4.266 1.00 52.97 89 ASP A C 1
ATOM 704 O O . ASP A 1 89 ? 19.061 0.846 -3.149 1.00 52.97 89 ASP A O 1
ATOM 708 N N . LYS A 1 90 ? 18.325 2.257 -4.719 1.00 62.06 90 LYS A N 1
ATOM 709 C CA . LYS A 1 90 ? 17.141 2.684 -3.972 1.00 62.06 90 LYS A CA 1
ATOM 710 C C . LYS A 1 90 ? 16.011 1.688 -4.200 1.00 62.06 90 LYS A C 1
ATOM 712 O O . LYS A 1 90 ? 15.383 1.692 -5.251 1.00 62.06 90 LYS A O 1
ATOM 717 N N . ASP A 1 91 ? 15.684 0.912 -3.174 1.00 63.16 91 ASP A N 1
ATOM 718 C CA . ASP A 1 91 ? 14.459 0.118 -3.169 1.00 63.16 91 ASP A CA 1
ATOM 719 C C . ASP A 1 91 ? 13.235 1.041 -3.083 1.00 63.16 91 ASP A C 1
ATOM 721 O O . ASP A 1 91 ? 12.827 1.484 -2.003 1.00 63.16 91 ASP A O 1
ATOM 725 N N . TYR A 1 92 ? 12.627 1.330 -4.237 1.00 74.38 92 TYR A N 1
ATOM 726 C CA . TYR A 1 92 ? 11.321 1.984 -4.334 1.00 74.38 92 TYR A CA 1
ATOM 727 C C . TYR A 1 92 ? 10.226 1.002 -3.914 1.00 74.38 92 TYR A C 1
ATOM 729 O O . TYR A 1 92 ? 9.475 0.481 -4.736 1.00 74.38 92 TYR A O 1
ATOM 737 N N . ILE A 1 93 ? 10.167 0.718 -2.616 1.00 83.06 93 ILE A N 1
ATOM 738 C CA . ILE A 1 93 ? 9.172 -0.153 -1.997 1.00 83.06 93 ILE A CA 1
ATOM 739 C C . ILE A 1 93 ? 8.112 0.694 -1.294 1.00 83.06 93 ILE A C 1
ATOM 741 O O . ILE A 1 93 ? 8.432 1.664 -0.603 1.00 83.06 93 ILE A O 1
ATOM 745 N N . VAL A 1 94 ? 6.840 0.341 -1.458 1.00 88.62 94 VAL A N 1
ATOM 746 C CA . VAL A 1 94 ? 5.765 0.980 -0.690 1.00 88.62 94 VAL A CA 1
ATOM 747 C C . VAL A 1 94 ? 5.744 0.370 0.696 1.00 88.62 94 VAL A C 1
ATOM 749 O O . VAL A 1 94 ? 5.870 -0.842 0.847 1.00 88.62 94 VAL A O 1
ATOM 752 N N . ARG A 1 95 ? 5.564 1.197 1.721 1.00 88.88 95 ARG A N 1
ATOM 753 C CA . ARG A 1 95 ? 5.286 0.729 3.074 1.00 88.88 95 ARG A CA 1
ATOM 754 C C . ARG A 1 95 ? 3.908 1.177 3.518 1.00 88.88 95 ARG A C 1
ATOM 756 O O . ARG A 1 95 ? 3.549 2.341 3.347 1.00 88.88 95 ARG A O 1
ATOM 763 N N . ALA A 1 96 ? 3.174 0.248 4.110 1.00 89.56 96 ALA A N 1
ATOM 764 C CA . ALA A 1 96 ? 1.874 0.472 4.713 1.00 89.56 96 ALA A CA 1
ATOM 765 C C . ALA A 1 96 ? 1.986 0.175 6.205 1.00 89.56 96 ALA A C 1
ATOM 767 O O . ALA A 1 96 ? 2.347 -0.930 6.598 1.00 89.56 96 ALA A O 1
ATOM 768 N N . SER A 1 97 ? 1.711 1.171 7.032 1.00 87.94 97 SER A N 1
ATOM 769 C CA . SER A 1 97 ? 1.614 0.999 8.477 1.00 87.94 97 SER A CA 1
ATOM 770 C C . SER A 1 97 ? 0.134 0.900 8.825 1.00 87.94 97 SER A C 1
ATOM 772 O O . SER A 1 97 ? -0.609 1.800 8.456 1.00 87.94 97 SER A O 1
ATOM 774 N N . LEU A 1 98 ? -0.317 -0.119 9.559 1.00 86.62 98 LEU A N 1
ATOM 775 C CA . LEU A 1 98 ? -1.724 -0.368 9.900 1.00 86.62 98 LEU A CA 1
ATOM 776 C C . LEU A 1 98 ? -1.969 -0.240 11.408 1.00 86.62 98 LEU A C 1
ATOM 778 O O . LEU A 1 98 ? -1.330 -0.914 12.208 1.00 86.62 98 LEU A O 1
ATOM 782 N N . SER A 1 99 ? -2.890 0.626 11.811 1.00 83.69 99 SER A N 1
ATOM 783 C CA . SER A 1 99 ? -3.303 0.710 13.213 1.00 83.69 99 SER A CA 1
ATOM 784 C C . SER A 1 99 ? -4.231 -0.463 13.590 1.00 83.69 99 SER A C 1
ATOM 786 O O . SER A 1 99 ? -4.814 -1.082 12.702 1.00 83.69 99 SER A O 1
ATOM 788 N N . PRO A 1 100 ? -4.426 -0.768 14.883 1.00 80.88 100 PRO A N 1
ATOM 789 C CA . PRO A 1 100 ? -5.419 -1.761 15.302 1.00 80.88 100 PRO A CA 1
ATOM 790 C C . PRO A 1 100 ? -6.876 -1.309 15.077 1.00 80.88 100 PRO A C 1
ATOM 792 O O . PRO A 1 100 ? -7.773 -2.145 15.124 1.00 80.88 100 PRO A O 1
ATOM 795 N N . ASP A 1 101 ? -7.112 -0.013 14.842 1.00 81.38 101 ASP A N 1
ATOM 796 C CA . ASP A 1 101 ? -8.429 0.595 14.610 1.00 81.38 101 ASP A CA 1
ATOM 797 C C . ASP A 1 101 ? -8.559 1.053 13.143 1.00 81.38 101 ASP A C 1
ATOM 799 O O . ASP A 1 101 ? -8.182 2.176 12.780 1.00 81.38 101 ASP A O 1
ATOM 803 N N . LEU A 1 102 ? -9.004 0.135 12.276 1.00 86.94 102 LEU A N 1
ATOM 804 C CA . LEU A 1 102 ? -9.322 0.379 10.861 1.00 86.94 102 LEU A CA 1
ATOM 805 C C . LEU A 1 102 ? -10.323 -0.656 10.320 1.00 86.94 102 LEU A C 1
ATOM 807 O O . LEU A 1 102 ? -10.394 -1.784 10.817 1.00 86.94 102 LEU A O 1
ATOM 811 N N . ASP A 1 103 ? -11.044 -0.308 9.255 1.00 92.75 103 ASP A N 1
ATOM 812 C CA . ASP A 1 103 ? -11.906 -1.235 8.515 1.00 92.75 103 ASP A CA 1
ATOM 813 C C . ASP A 1 103 ? -11.067 -2.116 7.576 1.00 92.75 103 ASP A C 1
ATOM 815 O O . ASP A 1 103 ? -10.737 -1.759 6.436 1.00 92.75 103 ASP A O 1
ATOM 819 N N . LEU A 1 104 ? -10.670 -3.283 8.089 1.00 90.25 104 LEU A N 1
ATOM 820 C CA . LEU A 1 104 ? -9.761 -4.187 7.390 1.00 90.25 104 LEU A CA 1
ATOM 821 C C . LEU A 1 104 ? -10.382 -4.767 6.116 1.00 90.25 104 LEU A C 1
ATOM 823 O O . LEU A 1 104 ? -9.668 -4.996 5.137 1.00 90.25 104 LEU A O 1
ATOM 827 N N . ASP A 1 105 ? -11.688 -5.014 6.113 1.00 94.38 105 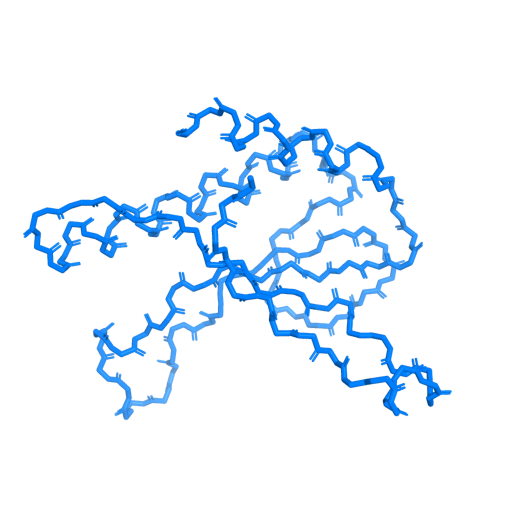ASP A N 1
ATOM 828 C CA . ASP A 1 105 ? -12.361 -5.616 4.965 1.00 94.38 105 ASP A CA 1
ATOM 829 C C . ASP A 1 105 ? -12.503 -4.608 3.823 1.00 94.38 105 ASP A C 1
ATOM 831 O O . ASP A 1 105 ? -12.266 -4.965 2.663 1.00 94.38 105 ASP A O 1
ATOM 835 N N . LEU A 1 106 ? -12.759 -3.333 4.136 1.00 95.25 106 LEU A N 1
ATOM 836 C CA . LEU A 1 106 ? -12.717 -2.257 3.146 1.00 95.25 106 LEU A CA 1
ATOM 837 C C . LEU A 1 106 ? -11.312 -2.093 2.547 1.00 95.25 106 LEU A C 1
ATOM 839 O O . LEU A 1 106 ? -11.171 -2.031 1.324 1.00 95.25 106 LEU A O 1
ATOM 843 N N . HIS A 1 107 ? -10.266 -2.097 3.379 1.00 94.31 107 HIS A N 1
ATOM 844 C CA . HIS A 1 107 ? -8.881 -2.001 2.900 1.00 94.31 107 HIS A CA 1
ATOM 845 C C . HIS A 1 107 ? -8.506 -3.174 1.990 1.00 94.31 107 HIS A C 1
ATOM 847 O O . HIS A 1 107 ? -7.916 -2.968 0.927 1.00 94.31 107 HIS A O 1
ATOM 853 N N . LYS A 1 108 ? -8.883 -4.403 2.366 1.00 93.88 108 LYS A N 1
ATOM 854 C CA . LYS A 1 108 ? -8.680 -5.595 1.529 1.00 93.88 108 LYS A CA 1
ATOM 855 C C . LYS A 1 108 ? -9.411 -5.483 0.199 1.00 93.88 108 LYS A C 1
ATOM 857 O O . LYS A 1 108 ? -8.844 -5.873 -0.818 1.00 93.88 108 LYS A O 1
ATOM 862 N N . LYS A 1 109 ? -10.645 -4.974 0.199 1.00 97.19 109 LYS A N 1
ATOM 863 C CA . LYS A 1 109 ? -11.439 -4.800 -1.020 1.00 97.19 109 LYS A CA 1
ATOM 864 C C . LYS A 1 109 ? -10.758 -3.830 -1.985 1.00 97.19 109 LYS A C 1
ATOM 866 O O . LYS A 1 109 ? -10.471 -4.225 -3.107 1.00 97.19 109 LYS A O 1
ATOM 871 N N . VAL A 1 110 ? -10.416 -2.623 -1.531 1.00 96.75 110 VAL A N 1
ATOM 872 C CA . VAL A 1 110 ? -9.751 -1.613 -2.378 1.00 96.75 110 VAL A CA 1
ATOM 873 C C . VAL A 1 110 ? -8.389 -2.114 -2.869 1.00 96.75 110 VAL A C 1
ATOM 875 O O . VAL A 1 110 ? -8.050 -1.958 -4.041 1.00 96.75 110 VAL A O 1
ATOM 878 N N . PHE A 1 111 ? -7.618 -2.783 -2.005 1.00 94.94 111 PHE A N 1
ATOM 879 C CA . PHE A 1 111 ? -6.352 -3.391 -2.412 1.00 94.94 111 PHE A CA 1
ATOM 880 C C . PHE A 1 111 ? -6.550 -4.505 -3.450 1.00 94.94 111 PHE A C 1
ATOM 882 O O . PHE A 1 111 ? -5.762 -4.628 -4.386 1.00 94.94 111 PHE A O 1
ATOM 889 N N . LYS A 1 112 ? -7.604 -5.317 -3.320 1.00 95.12 112 LYS A N 1
ATOM 890 C CA . LYS A 1 112 ? -7.939 -6.334 -4.318 1.00 95.12 112 LYS A CA 1
ATOM 891 C C . LYS A 1 112 ? -8.318 -5.693 -5.653 1.00 95.12 112 LYS A C 1
ATOM 893 O O . LYS A 1 112 ? -7.810 -6.138 -6.677 1.00 95.12 112 LYS A O 1
ATOM 898 N N . ASP A 1 113 ? -9.139 -4.647 -5.637 1.00 95.50 113 ASP A N 1
ATOM 899 C CA . ASP A 1 113 ? -9.533 -3.915 -6.845 1.00 95.50 113 ASP A CA 1
ATOM 900 C C . ASP A 1 113 ? -8.299 -3.328 -7.556 1.00 95.50 113 ASP A C 1
ATOM 902 O O . ASP A 1 113 ? -8.199 -3.375 -8.782 1.00 95.50 113 ASP A O 1
ATOM 906 N N . PHE A 1 114 ? -7.301 -2.860 -6.795 1.00 95.50 114 PHE A N 1
ATOM 907 C CA . PHE A 1 114 ? -6.000 -2.477 -7.346 1.00 95.50 114 PHE A CA 1
ATOM 908 C C . PHE A 1 114 ? -5.288 -3.646 -8.034 1.00 95.50 114 PHE A C 1
ATOM 910 O O . PHE A 1 114 ? -4.867 -3.496 -9.180 1.00 95.50 114 PHE A O 1
ATOM 917 N N . VAL A 1 115 ? -5.158 -4.791 -7.353 1.00 93.69 115 VAL A N 1
ATOM 918 C CA . VAL A 1 115 ? -4.478 -5.988 -7.883 1.00 93.69 115 VAL A CA 1
ATOM 919 C C . VAL A 1 115 ? -5.175 -6.533 -9.131 1.00 93.69 115 VAL A C 1
ATOM 921 O O . VAL A 1 115 ? -4.500 -6.989 -10.046 1.00 93.69 115 VAL A O 1
ATOM 924 N N . ASP A 1 116 ? -6.502 -6.468 -9.198 1.00 93.62 116 ASP A N 1
ATOM 925 C CA . ASP A 1 116 ? -7.267 -6.900 -10.371 1.00 93.62 116 ASP A CA 1
ATOM 926 C C . ASP A 1 116 ? -7.135 -5.908 -11.553 1.00 93.62 116 ASP A C 1
ATOM 928 O O . ASP A 1 116 ? -7.483 -6.247 -12.684 1.00 93.62 116 ASP A O 1
ATOM 932 N N . SER A 1 117 ? -6.638 -4.686 -11.312 1.00 90.81 117 SER A N 1
ATOM 933 C CA . SER A 1 117 ? -6.481 -3.626 -12.323 1.00 90.81 117 SER A CA 1
ATOM 934 C C . SER A 1 117 ? -5.106 -3.572 -13.005 1.00 90.81 117 SER A C 1
ATOM 936 O O . SER A 1 117 ? -4.872 -2.659 -13.809 1.00 90.81 117 SER A O 1
ATOM 938 N N . ILE A 1 118 ? -4.182 -4.466 -12.637 1.00 87.50 118 ILE A N 1
ATOM 939 C CA . ILE A 1 118 ? -2.765 -4.443 -13.047 1.00 87.50 118 ILE A CA 1
ATOM 940 C C . ILE A 1 118 ? -2.359 -5.693 -13.822 1.00 87.50 118 ILE A C 1
ATOM 942 O O . ILE A 1 118 ? -2.938 -6.774 -13.579 1.00 87.50 118 ILE A O 1
#

Radius of gyration: 15.29 Å; chains: 1; bounding box: 39×28×45 Å

Secondary structure (DSSP, 8-state):
-------PPPHHHHHTT----EEEE------SSHHHHHHHHHHHHHHHHHHHHHH-TTTEEE-SS---SSSEEEE-----SSTTS-GGG----EEEEE-SSS-HHHHHHHHHHHHHT-